Protein AF-A0A3N5PAG7-F1 (afdb_monomer_lite)

pLDDT: mean 78.2, std 16.13, range [35.97, 92.56]

Sequence (103 aa):
MELGILESQIDQLVESLRAFHGFRSIWLGMGAGGAPELWHAEPDDDLEGPGCRLVATLMQPSHEVLTAALLPALPLDGHARSRLAGWNNPDLDGVGLIAACAG

Secondary structure (DSSP, 8-state):
--HHHHHHHHHHHHHHHHT-SSEEEEEEEE-TTS-EEEEEE-TT---TTTT-EEEEEEES--HHHHHHHHTTTS---HHHHHHHHHTT-TT-SSS--------

Foldseek 3Di:
DDLVVVVVLLVVVLVVLQVDQDKKWWKWAQDDPRHIDIDIDPPPDDPVVVVIDTQDTDHSDDSQRSLVSCLVVDPDDPVSSVCSNCVPPPPPPPDDDDDPPDD

Structure (mmCIF, N/CA/C/O backbone):
data_AF-A0A3N5PAG7-F1
#
_entry.id   AF-A0A3N5PAG7-F1
#
loop_
_atom_site.group_PDB
_atom_site.id
_atom_site.type_symbol
_atom_site.label_atom_id
_atom_site.label_alt_id
_atom_site.label_comp_id
_atom_site.label_asym_id
_atom_site.label_entity_id
_atom_site.label_seq_id
_atom_site.pdbx_PDB_ins_code
_atom_site.Cartn_x
_atom_site.Cartn_y
_atom_site.Cartn_z
_atom_site.occupancy
_atom_site.B_iso_or_equiv
_atom_site.auth_seq_id
_atom_site.auth_comp_id
_atom_site.auth_asym_id
_atom_site.auth_atom_id
_atom_site.pdbx_PDB_model_num
ATOM 1 N N . MET A 1 1 ? 7.060 9.216 7.981 1.00 62.47 1 MET A N 1
ATOM 2 C CA . MET A 1 1 ? 5.752 9.201 7.297 1.00 62.47 1 MET A CA 1
ATOM 3 C C . MET A 1 1 ? 4.710 9.654 8.295 1.00 62.47 1 MET A C 1
ATOM 5 O O . MET A 1 1 ? 4.645 9.070 9.369 1.00 62.47 1 MET A O 1
ATOM 9 N N . GLU A 1 2 ? 3.953 10.699 7.979 1.00 73.62 2 GLU A N 1
ATOM 10 C CA . GLU A 1 2 ? 2.809 11.102 8.798 1.00 73.62 2 GLU A CA 1
ATOM 11 C C . GLU A 1 2 ? 1.625 10.191 8.479 1.00 73.62 2 GLU A C 1
ATOM 13 O O . GLU A 1 2 ? 1.303 9.975 7.311 1.00 73.62 2 GLU A O 1
ATOM 18 N N . LEU A 1 3 ? 0.993 9.638 9.513 1.00 75.94 3 LEU A N 1
ATOM 19 C CA . LEU A 1 3 ? -0.082 8.661 9.356 1.00 75.94 3 LEU A CA 1
ATOM 20 C C . LEU A 1 3 ? -1.251 9.214 8.527 1.00 75.94 3 LEU A C 1
ATOM 22 O O . LEU A 1 3 ? -1.755 8.505 7.670 1.00 75.94 3 LEU A O 1
ATOM 26 N N . GLY A 1 4 ? -1.591 10.498 8.683 1.00 78.31 4 GLY A N 1
ATOM 27 C CA . GLY A 1 4 ? -2.658 11.143 7.907 1.00 78.31 4 GLY A CA 1
ATOM 28 C C . GLY A 1 4 ? -2.416 11.175 6.389 1.00 78.31 4 GLY A C 1
ATOM 29 O O . GLY A 1 4 ? -3.367 11.186 5.612 1.00 78.31 4 GLY A O 1
ATOM 30 N N . ILE A 1 5 ? -1.154 11.147 5.942 1.00 81.69 5 ILE A N 1
ATOM 31 C CA . ILE A 1 5 ? -0.823 11.073 4.509 1.00 81.69 5 ILE A CA 1
ATOM 32 C C . ILE A 1 5 ? -1.101 9.667 3.983 1.00 81.69 5 ILE A C 1
ATOM 34 O O . ILE A 1 5 ? -1.689 9.515 2.916 1.00 81.69 5 ILE A O 1
ATOM 38 N N . LEU A 1 6 ? -0.690 8.645 4.737 1.00 82.44 6 LEU A N 1
ATOM 39 C CA . LEU A 1 6 ? -0.972 7.255 4.394 1.00 82.44 6 LEU A CA 1
ATOM 40 C C . LEU A 1 6 ? -2.480 7.000 4.376 1.00 82.44 6 LEU A C 1
ATOM 42 O O . LEU A 1 6 ? -2.972 6.363 3.452 1.00 82.44 6 LEU A O 1
ATOM 46 N N . GLU A 1 7 ? -3.188 7.540 5.366 1.00 85.56 7 GLU A N 1
ATOM 47 C CA . GLU A 1 7 ? -4.641 7.495 5.438 1.00 85.56 7 GLU A CA 1
ATOM 48 C C . GLU A 1 7 ? -5.246 8.062 4.129 1.00 85.56 7 GLU A C 1
ATOM 50 O O . GLU A 1 7 ? -5.877 7.352 3.348 1.00 85.56 7 GLU A O 1
ATOM 55 N N . SER A 1 8 ? -4.895 9.293 3.751 1.00 86.69 8 SER A N 1
ATOM 56 C CA . SER A 1 8 ? -5.386 9.878 2.494 1.00 86.69 8 SER A CA 1
ATOM 57 C C . SER A 1 8 ? -5.010 9.086 1.228 1.00 86.69 8 SER A C 1
ATOM 59 O O . SER A 1 8 ? -5.795 9.051 0.278 1.00 86.69 8 SER A O 1
ATOM 61 N N . GLN A 1 9 ? -3.837 8.444 1.189 1.00 87.88 9 GLN A N 1
ATOM 62 C CA . GLN A 1 9 ? -3.440 7.598 0.057 1.00 87.88 9 GLN A CA 1
ATOM 63 C C . GLN A 1 9 ? -4.317 6.349 -0.059 1.00 87.88 9 GLN A C 1
ATOM 65 O O . GLN A 1 9 ? -4.678 5.969 -1.170 1.00 87.88 9 GLN A O 1
ATOM 70 N N . ILE A 1 10 ? -4.673 5.720 1.063 1.00 88.69 10 ILE A N 1
ATOM 71 C CA . ILE A 1 10 ? -5.536 4.535 1.070 1.00 88.69 10 ILE A CA 1
ATOM 72 C C . ILE A 1 10 ? -6.939 4.911 0.579 1.00 88.69 10 ILE A C 1
ATOM 74 O O . ILE A 1 10 ? -7.461 4.222 -0.296 1.00 88.69 10 ILE A O 1
ATOM 78 N N . ASP A 1 11 ? -7.510 6.024 1.047 1.00 89.31 11 ASP A N 1
ATOM 79 C CA . ASP A 1 11 ? -8.822 6.505 0.584 1.00 89.31 11 ASP A CA 1
ATOM 80 C C . ASP A 1 11 ? -8.841 6.767 -0.928 1.00 89.31 11 ASP A C 1
ATOM 82 O O . ASP A 1 11 ? -9.712 6.274 -1.651 1.00 89.31 11 ASP A O 1
ATOM 86 N N . GLN A 1 12 ? -7.844 7.505 -1.426 1.00 89.81 12 GLN A N 1
ATOM 87 C CA . GLN A 1 12 ? -7.707 7.791 -2.857 1.00 89.81 12 GLN A CA 1
ATOM 88 C C . GLN A 1 12 ? -7.545 6.510 -3.677 1.00 89.81 12 GLN A C 1
ATOM 90 O O . GLN A 1 12 ? -8.106 6.390 -4.767 1.00 89.81 12 GLN A O 1
ATOM 95 N N . LEU A 1 13 ? -6.801 5.541 -3.147 1.00 89.81 13 LEU A N 1
ATOM 96 C CA . LEU A 1 13 ? -6.554 4.274 -3.811 1.00 89.81 13 LEU A CA 1
ATOM 97 C C . LEU A 1 13 ? -7.821 3.414 -3.866 1.00 89.81 13 LEU A C 1
ATOM 99 O O . LEU A 1 13 ? -8.139 2.893 -4.929 1.00 89.81 13 LEU A O 1
ATOM 103 N N . VAL A 1 14 ? -8.591 3.308 -2.779 1.00 90.75 14 VAL A N 1
ATOM 104 C CA . VAL A 1 14 ? -9.892 2.612 -2.788 1.00 90.75 14 VAL A CA 1
ATOM 105 C C . VAL A 1 14 ? -10.830 3.230 -3.818 1.00 90.75 14 VAL A C 1
ATOM 107 O O . VAL A 1 14 ? -11.432 2.502 -4.609 1.00 90.75 14 VAL A O 1
ATOM 110 N N . GLU A 1 15 ? -10.940 4.558 -3.837 1.00 90.12 15 GLU A N 1
ATOM 111 C CA . GLU A 1 15 ? -11.829 5.252 -4.769 1.00 90.12 15 GLU A CA 1
ATOM 112 C C . GLU A 1 15 ? -11.374 5.071 -6.226 1.00 90.12 15 GLU A C 1
ATOM 114 O O . GLU A 1 15 ? -12.188 4.749 -7.090 1.00 90.12 15 GLU A O 1
ATOM 119 N N . SER A 1 16 ? -10.067 5.162 -6.496 1.00 88.62 16 SER A N 1
ATOM 120 C CA . SER A 1 16 ? -9.491 4.874 -7.818 1.00 88.62 16 SER A CA 1
ATOM 121 C C . SER A 1 16 ? -9.775 3.433 -8.259 1.00 88.62 16 SER A C 1
ATOM 123 O O . SER A 1 16 ? -10.208 3.181 -9.386 1.00 88.62 16 SER A O 1
ATOM 125 N N . LEU A 1 17 ? -9.599 2.464 -7.356 1.00 87.38 17 LEU A N 1
ATOM 126 C CA . LEU A 1 17 ? -9.765 1.041 -7.652 1.00 87.38 17 LEU A CA 1
ATOM 127 C C . LEU A 1 17 ? -11.214 0.639 -7.944 1.00 87.38 17 LEU A C 1
ATOM 129 O O . LEU A 1 17 ? -11.431 -0.325 -8.680 1.00 87.38 17 LEU A O 1
ATOM 133 N N . ARG A 1 18 ? -12.205 1.380 -7.436 1.00 87.88 18 ARG A N 1
ATOM 134 C CA . ARG A 1 18 ? -13.627 1.156 -7.756 1.00 87.88 18 ARG A CA 1
ATOM 135 C C . ARG A 1 18 ? -13.950 1.369 -9.231 1.00 87.88 18 ARG A C 1
ATOM 137 O O . ARG A 1 18 ? -14.865 0.727 -9.740 1.00 87.88 18 ARG A O 1
ATOM 144 N N . ALA A 1 19 ? -13.207 2.236 -9.918 1.00 85.31 19 ALA A N 1
ATOM 145 C CA . ALA A 1 19 ? -13.426 2.526 -11.332 1.00 85.31 19 ALA A CA 1
ATOM 146 C C . ALA A 1 19 ? -12.937 1.404 -12.269 1.00 85.31 19 ALA A C 1
ATOM 148 O O . ALA A 1 19 ? -13.269 1.405 -13.454 1.00 85.31 19 ALA A O 1
ATOM 149 N N . PHE A 1 20 ? -12.159 0.440 -11.765 1.00 82.69 20 PHE A N 1
ATOM 150 C CA . PHE A 1 20 ? -11.624 -0.657 -12.568 1.00 82.69 20 PHE A CA 1
ATOM 151 C C . PHE A 1 20 ? -12.471 -1.929 -12.433 1.00 82.69 20 PHE A C 1
ATOM 153 O O . PHE A 1 20 ? -12.926 -2.292 -11.350 1.00 82.69 20 PHE A O 1
ATOM 160 N N . HIS A 1 21 ? -12.651 -2.638 -13.550 1.00 81.69 21 HIS A N 1
ATOM 161 C CA . HIS A 1 21 ? -13.426 -3.886 -13.638 1.00 81.69 21 HIS A CA 1
ATOM 162 C C . HIS A 1 21 ? -12.558 -5.157 -13.579 1.00 81.69 21 HIS A C 1
ATOM 164 O O . HIS A 1 21 ? -13.010 -6.235 -13.957 1.00 81.69 21 HIS A O 1
ATOM 170 N N . GLY A 1 22 ? -11.306 -5.041 -13.133 1.00 86.31 22 GLY A N 1
ATOM 171 C CA . GLY A 1 22 ? -10.348 -6.143 -13.096 1.00 86.31 22 GLY A CA 1
ATOM 172 C C . GLY A 1 22 ? -9.439 -6.089 -11.875 1.00 86.31 22 GLY A C 1
ATOM 173 O O . GLY A 1 22 ? -9.537 -5.186 -11.042 1.00 86.31 22 GLY A O 1
ATOM 174 N N . PHE A 1 23 ? -8.549 -7.073 -11.779 1.00 88.50 23 PHE A N 1
ATOM 175 C CA . PHE A 1 23 ? -7.517 -7.092 -10.752 1.00 88.50 23 PHE A CA 1
ATOM 176 C C . PHE A 1 23 ? -6.529 -5.947 -10.964 1.00 88.50 23 PHE A C 1
ATOM 178 O O . PHE A 1 23 ? -6.153 -5.630 -12.093 1.00 88.50 23 PHE A O 1
ATOM 185 N N . ARG A 1 24 ? -6.090 -5.350 -9.860 1.00 90.69 24 ARG A N 1
ATOM 186 C CA . ARG A 1 24 ? -5.010 -4.370 -9.824 1.00 90.69 24 ARG A CA 1
ATOM 187 C C . ARG A 1 24 ? -3.971 -4.812 -8.809 1.00 90.69 24 ARG A C 1
ATOM 189 O O . ARG A 1 24 ? -4.319 -5.196 -7.690 1.00 90.69 24 ARG A O 1
ATOM 196 N N . SER A 1 25 ? -2.709 -4.757 -9.209 1.00 92.25 25 SER A N 1
ATOM 197 C CA . SER A 1 25 ? -1.583 -4.994 -8.311 1.00 92.25 25 SER A CA 1
ATOM 198 C C . SER A 1 25 ? -1.266 -3.712 -7.560 1.00 92.25 25 SER A C 1
ATOM 200 O O . SER A 1 25 ? -1.164 -2.647 -8.164 1.00 92.25 25 SER A O 1
ATOM 202 N N . ILE A 1 26 ? -1.150 -3.822 -6.243 1.00 92.50 26 ILE A N 1
ATOM 203 C CA . ILE A 1 26 ? -0.833 -2.744 -5.314 1.00 92.50 26 ILE A CA 1
ATOM 204 C C . ILE A 1 26 ? 0.627 -2.875 -4.924 1.00 92.50 26 ILE A C 1
ATOM 206 O O . ILE A 1 26 ? 1.066 -3.934 -4.471 1.00 92.50 26 ILE A O 1
ATOM 210 N N . TRP A 1 27 ? 1.360 -1.783 -5.064 1.00 92.31 27 TRP A N 1
ATOM 211 C CA . TRP A 1 27 ? 2.799 -1.736 -4.889 1.00 92.31 27 TRP A CA 1
ATOM 212 C C . TRP A 1 27 ? 3.170 -0.689 -3.847 1.00 92.31 27 TRP A C 1
ATOM 214 O O . TRP A 1 27 ? 2.605 0.404 -3.817 1.00 92.31 27 TRP A O 1
ATOM 224 N N . LEU A 1 28 ? 4.136 -1.032 -3.000 1.00 90.94 28 LEU A N 1
ATOM 225 C CA . LEU A 1 28 ? 4.718 -0.138 -2.011 1.00 90.94 28 LEU A CA 1
ATOM 226 C C . LEU A 1 28 ? 6.138 0.211 -2.445 1.00 90.94 28 LEU A C 1
ATOM 228 O O . LEU A 1 28 ? 7.029 -0.636 -2.405 1.00 90.94 28 LEU A O 1
ATOM 232 N N . GLY A 1 29 ? 6.334 1.453 -2.863 1.00 89.06 29 GLY A N 1
ATOM 233 C CA . GLY A 1 29 ? 7.633 1.995 -3.238 1.00 89.06 29 GLY A CA 1
ATOM 234 C C . GLY A 1 29 ? 8.168 2.977 -2.207 1.00 89.06 29 GLY A C 1
ATOM 235 O O . GLY A 1 29 ? 7.526 3.278 -1.200 1.00 89.06 29 GLY A O 1
ATOM 236 N N . MET A 1 30 ? 9.352 3.505 -2.499 1.00 85.62 30 MET A N 1
ATOM 237 C CA . MET A 1 30 ? 9.917 4.653 -1.799 1.00 85.62 30 MET A CA 1
ATOM 238 C C . MET A 1 30 ? 9.773 5.880 -2.700 1.00 85.62 30 MET A C 1
ATOM 240 O O . MET A 1 30 ? 10.381 5.939 -3.766 1.00 85.62 30 MET A O 1
ATOM 244 N N . GLY A 1 31 ? 8.965 6.844 -2.272 1.00 80.69 31 GLY A N 1
ATOM 245 C CA . GLY A 1 31 ? 8.739 8.103 -2.970 1.00 80.69 31 GLY A CA 1
ATOM 246 C C . GLY A 1 31 ? 9.846 9.134 -2.742 1.00 80.69 31 GLY A C 1
ATOM 247 O O . GLY A 1 31 ? 10.855 8.900 -2.059 1.00 80.69 31 GLY A O 1
ATOM 248 N N . ALA A 1 32 ? 9.639 10.329 -3.297 1.00 70.69 32 ALA A N 1
ATOM 249 C CA . ALA A 1 32 ? 10.563 11.449 -3.146 1.00 70.69 32 ALA A CA 1
ATOM 250 C C . ALA A 1 32 ? 10.750 11.815 -1.660 1.00 70.69 32 ALA A C 1
ATOM 252 O O . ALA A 1 32 ? 9.792 12.066 -0.933 1.00 70.69 32 ALA A O 1
ATOM 253 N N . GLY A 1 33 ? 12.004 11.833 -1.196 1.00 74.56 33 GLY A N 1
ATOM 254 C CA . GLY A 1 33 ? 12.334 12.101 0.210 1.00 74.56 33 GLY A CA 1
ATOM 255 C C . GLY A 1 33 ? 12.352 10.869 1.122 1.00 74.56 33 GLY A C 1
ATOM 256 O O . GLY A 1 33 ? 12.466 11.025 2.336 1.00 74.56 33 GLY A O 1
ATOM 257 N N . GLY A 1 34 ? 12.272 9.651 0.569 1.00 76.12 34 GLY A N 1
ATOM 258 C CA . GLY A 1 34 ? 12.413 8.411 1.343 1.00 76.12 34 GLY A CA 1
ATOM 259 C C . GLY A 1 34 ? 11.182 8.061 2.185 1.00 76.12 34 GLY A C 1
ATOM 260 O O . GLY A 1 34 ? 11.289 7.302 3.147 1.00 76.12 34 GLY A O 1
ATOM 261 N N . ALA A 1 35 ? 10.016 8.614 1.848 1.00 80.25 35 ALA A N 1
ATOM 262 C CA . ALA A 1 35 ? 8.742 8.206 2.425 1.00 80.25 35 ALA A CA 1
ATOM 263 C C . ALA A 1 35 ? 8.136 7.051 1.607 1.00 80.25 35 ALA A C 1
ATOM 265 O O . ALA A 1 35 ? 8.285 7.052 0.388 1.00 80.25 35 ALA A O 1
ATOM 266 N N . PRO A 1 36 ? 7.449 6.080 2.232 1.00 82.25 36 PRO A N 1
ATOM 267 C CA . PRO A 1 36 ? 6.728 5.062 1.479 1.00 82.25 36 PRO A CA 1
ATOM 268 C C . PRO A 1 36 ? 5.606 5.680 0.627 1.00 82.25 36 PRO A C 1
ATOM 270 O O . PRO A 1 36 ? 4.952 6.633 1.054 1.00 82.25 36 PRO A O 1
ATOM 273 N N . GLU A 1 37 ? 5.378 5.134 -0.562 1.00 87.31 37 GLU A N 1
ATOM 274 C CA . GLU A 1 37 ? 4.368 5.611 -1.512 1.00 87.31 37 GLU A CA 1
ATOM 275 C C . GLU A 1 37 ? 3.612 4.429 -2.124 1.00 87.31 37 GLU A C 1
ATOM 277 O O . GLU A 1 37 ? 4.219 3.408 -2.469 1.00 87.31 37 GLU A O 1
ATOM 282 N N . LEU A 1 38 ? 2.287 4.559 -2.220 1.00 89.12 38 LEU A N 1
ATOM 283 C CA . LEU A 1 38 ? 1.405 3.527 -2.756 1.00 89.12 38 LEU A CA 1
ATOM 284 C C . LEU A 1 38 ? 1.108 3.750 -4.234 1.00 89.12 38 LEU A C 1
ATOM 286 O O . LEU A 1 38 ? 0.709 4.835 -4.646 1.00 89.12 38 LEU A O 1
ATOM 290 N N . TRP A 1 39 ? 1.226 2.675 -5.004 1.00 88.69 39 TRP A N 1
ATOM 291 C CA . TRP A 1 39 ? 0.970 2.656 -6.438 1.00 88.69 39 TRP A CA 1
ATOM 292 C C . TRP A 1 39 ? 0.026 1.511 -6.793 1.00 88.69 39 TRP A C 1
ATOM 294 O O . TRP A 1 39 ? -0.013 0.489 -6.104 1.00 88.69 39 TRP A O 1
ATOM 304 N N . HIS A 1 40 ? -0.709 1.656 -7.895 1.00 90.56 40 HIS A N 1
ATOM 305 C CA . HIS A 1 40 ? -1.440 0.551 -8.503 1.00 90.56 40 HIS A CA 1
ATOM 306 C C . HIS A 1 40 ? -1.117 0.421 -9.987 1.00 90.56 40 HIS A C 1
ATOM 308 O O . HIS A 1 40 ? -0.972 1.422 -10.686 1.00 90.56 40 HIS A O 1
ATOM 314 N N . ALA A 1 41 ? -1.056 -0.815 -10.466 1.00 90.38 41 ALA A N 1
ATOM 315 C CA . ALA A 1 41 ? -0.745 -1.140 -11.853 1.00 90.38 41 ALA A CA 1
ATOM 316 C C . ALA A 1 41 ? -1.563 -2.348 -12.334 1.00 90.38 41 ALA A C 1
ATOM 318 O O . ALA A 1 41 ? -2.308 -2.962 -11.552 1.00 90.38 41 ALA A O 1
ATOM 319 N N . GLU A 1 42 ? -1.461 -2.678 -13.622 1.00 88.94 42 GLU A N 1
ATOM 320 C CA . GLU A 1 42 ? -1.987 -3.945 -14.127 1.00 88.94 42 GLU A CA 1
ATOM 321 C C . GLU A 1 42 ? -1.224 -5.122 -13.518 1.00 88.94 42 GLU A C 1
ATOM 323 O O . GLU A 1 42 ? -0.073 -4.979 -13.118 1.00 88.94 42 GLU A O 1
ATOM 328 N N . PRO A 1 43 ? -1.865 -6.291 -13.368 1.00 85.75 43 PRO A N 1
ATOM 329 C CA . PRO A 1 43 ? -1.200 -7.454 -12.795 1.00 85.75 43 PRO A CA 1
ATOM 330 C C . PRO A 1 43 ? -0.012 -7.944 -13.629 1.00 85.75 43 PRO A C 1
ATOM 332 O O . PRO A 1 43 ? 0.891 -8.550 -13.063 1.00 85.75 43 PRO A O 1
ATOM 335 N N . ASP A 1 44 ? -0.004 -7.653 -14.931 1.00 85.50 44 ASP A N 1
ATOM 336 C CA . ASP A 1 44 ? 1.104 -7.961 -15.839 1.00 85.50 44 ASP A CA 1
ATOM 337 C C . ASP A 1 44 ? 2.227 -6.902 -15.803 1.00 85.50 44 ASP A C 1
ATOM 339 O O . ASP A 1 44 ? 3.306 -7.138 -16.348 1.00 85.50 44 ASP A O 1
ATOM 343 N N . ASP A 1 45 ? 1.999 -5.751 -15.155 1.00 84.25 45 ASP A N 1
ATOM 344 C CA . ASP A 1 45 ? 3.025 -4.727 -14.964 1.00 84.25 45 ASP A CA 1
ATOM 345 C C . ASP A 1 45 ? 3.950 -5.118 -13.805 1.00 84.25 45 ASP A C 1
ATOM 347 O O . ASP A 1 45 ? 3.508 -5.325 -12.672 1.00 84.25 45 ASP A O 1
ATOM 351 N N . ASP A 1 46 ? 5.255 -5.152 -14.072 1.00 79.38 46 ASP A N 1
ATOM 352 C CA . ASP A 1 46 ? 6.281 -5.418 -13.066 1.00 79.38 46 ASP A CA 1
ATOM 353 C C . ASP A 1 46 ? 6.918 -4.109 -12.570 1.00 79.38 46 ASP A C 1
ATOM 355 O O . ASP A 1 46 ? 7.601 -3.399 -13.318 1.00 79.38 46 ASP A O 1
ATOM 359 N N . LEU A 1 47 ? 6.700 -3.798 -11.287 1.00 80.00 47 LEU A N 1
ATOM 360 C CA . LEU A 1 47 ? 7.319 -2.669 -10.589 1.00 80.00 47 LEU A CA 1
ATOM 361 C C . LEU A 1 47 ? 8.373 -3.111 -9.552 1.00 80.00 47 LEU A C 1
ATOM 363 O O . LEU A 1 47 ? 8.836 -2.279 -8.769 1.00 80.00 47 LEU A O 1
ATOM 367 N N . GLU A 1 48 ? 8.825 -4.368 -9.547 1.00 76.12 48 GLU A N 1
ATOM 368 C CA . GLU A 1 48 ? 9.930 -4.804 -8.675 1.00 76.12 48 GLU A CA 1
ATOM 369 C C . GLU A 1 48 ? 11.258 -4.133 -9.061 1.00 76.12 48 GLU A C 1
ATOM 371 O O . GLU A 1 48 ? 12.036 -3.721 -8.197 1.00 76.12 48 GLU A O 1
ATOM 376 N N . GLY A 1 49 ? 11.494 -3.936 -10.363 1.00 68.44 49 GLY A N 1
ATOM 377 C CA . GLY A 1 49 ? 12.683 -3.267 -10.909 1.00 68.44 49 GLY A CA 1
ATOM 378 C C . GLY A 1 49 ? 12.992 -1.871 -10.329 1.00 68.44 49 GLY A C 1
ATOM 379 O O . GLY A 1 49 ? 14.1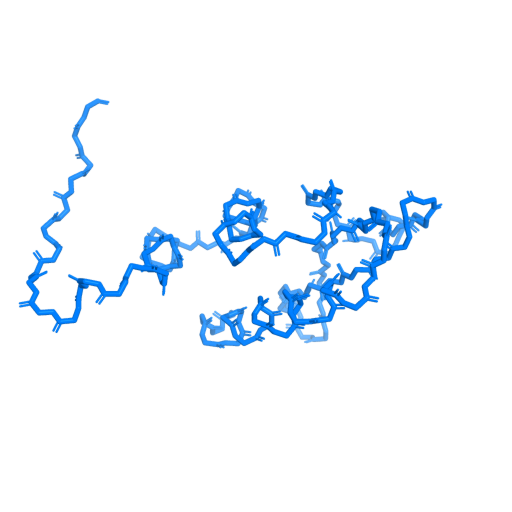46 -1.616 -9.979 1.00 68.44 49 GLY A O 1
ATOM 380 N N . PRO A 1 50 ? 12.015 -0.954 -10.184 1.00 70.00 50 PRO A N 1
ATOM 381 C CA . PRO A 1 50 ? 12.211 0.352 -9.543 1.00 70.00 50 PRO A CA 1
ATOM 382 C C . PRO A 1 50 ? 12.316 0.316 -8.005 1.00 70.00 50 PRO A C 1
ATOM 384 O O . PRO A 1 50 ? 12.321 1.373 -7.375 1.00 70.00 50 PRO A O 1
ATOM 387 N N . GLY A 1 51 ? 12.413 -0.862 -7.380 1.00 81.44 51 GLY A N 1
ATOM 388 C CA . GLY A 1 51 ? 12.512 -0.995 -5.924 1.00 81.44 51 GLY A CA 1
ATOM 389 C C . GLY A 1 51 ? 11.168 -0.891 -5.205 1.00 81.44 51 GLY A C 1
ATOM 390 O O . GLY A 1 51 ? 11.140 -0.613 -4.004 1.00 81.44 51 GLY A O 1
ATOM 391 N N . CYS A 1 52 ? 10.059 -1.104 -5.919 1.00 86.25 52 CYS A N 1
ATOM 392 C CA . CYS A 1 52 ? 8.755 -1.268 -5.290 1.00 86.25 52 CYS A CA 1
ATOM 393 C C . CYS A 1 52 ? 8.552 -2.728 -4.881 1.00 86.25 52 CYS A C 1
ATOM 395 O O . CYS A 1 52 ? 9.054 -3.657 -5.506 1.00 86.25 52 CYS A O 1
ATOM 397 N N . ARG A 1 53 ? 7.791 -2.936 -3.813 1.00 89.12 53 ARG A N 1
ATOM 398 C CA . ARG A 1 53 ? 7.412 -4.255 -3.316 1.00 89.12 53 ARG A CA 1
ATOM 399 C C . ARG A 1 53 ? 5.943 -4.503 -3.616 1.00 89.12 53 ARG A C 1
ATOM 401 O O . ARG A 1 53 ? 5.103 -3.686 -3.238 1.00 89.12 53 ARG A O 1
ATOM 408 N N . LEU A 1 54 ? 5.625 -5.645 -4.220 1.00 90.38 54 LEU A N 1
ATOM 409 C CA . LEU A 1 54 ? 4.238 -6.073 -4.379 1.00 90.38 54 LEU A CA 1
ATOM 410 C C . LEU A 1 54 ? 3.606 -6.309 -2.999 1.00 90.38 54 LEU A C 1
ATOM 412 O O . LEU A 1 54 ? 4.133 -7.062 -2.176 1.00 90.38 54 LEU A O 1
ATOM 416 N N . VAL A 1 55 ? 2.479 -5.650 -2.745 1.00 91.69 55 VAL A N 1
ATOM 417 C CA . VAL A 1 55 ? 1.699 -5.785 -1.509 1.00 91.69 55 VAL A CA 1
ATOM 418 C C . VAL A 1 55 ? 0.618 -6.840 -1.696 1.00 91.69 55 VAL A C 1
ATOM 420 O O . VAL A 1 55 ? 0.528 -7.788 -0.919 1.00 91.69 55 VAL A O 1
ATOM 423 N N . ALA A 1 56 ? -0.221 -6.655 -2.713 1.00 91.50 56 ALA A N 1
ATOM 424 C CA . ALA A 1 56 ? -1.366 -7.510 -2.995 1.00 91.50 56 ALA A CA 1
ATOM 425 C C . ALA A 1 56 ? -1.880 -7.266 -4.415 1.00 91.50 56 ALA A C 1
ATOM 427 O O . ALA A 1 56 ? -1.701 -6.181 -4.959 1.00 91.50 56 ALA A O 1
ATOM 428 N N . THR A 1 57 ? -2.600 -8.232 -4.975 1.00 92.56 57 THR A N 1
ATOM 429 C CA . THR A 1 57 ? -3.358 -8.065 -6.219 1.00 92.56 57 THR A CA 1
ATOM 430 C C . THR A 1 57 ? -4.832 -8.233 -5.880 1.00 92.56 57 THR A C 1
ATOM 432 O O . THR A 1 57 ? -5.258 -9.309 -5.463 1.00 92.56 57 THR A O 1
ATOM 435 N N . LEU A 1 58 ? -5.604 -7.152 -5.986 1.00 90.56 58 LEU A N 1
ATOM 436 C CA . LEU A 1 58 ? -6.968 -7.062 -5.461 1.00 90.56 58 LEU A CA 1
ATOM 437 C C . LEU A 1 58 ? -7.939 -6.608 -6.553 1.00 90.56 58 LEU A C 1
ATOM 439 O O . LEU A 1 58 ? -7.573 -5.860 -7.457 1.00 90.56 58 LEU A O 1
ATOM 443 N N . MET A 1 59 ? -9.193 -7.041 -6.453 1.00 90.38 59 MET A N 1
ATOM 444 C CA . MET A 1 59 ? -10.279 -6.586 -7.320 1.00 90.38 59 MET A CA 1
ATOM 445 C C . MET A 1 59 ? -11.240 -5.745 -6.485 1.00 90.38 59 MET A C 1
ATOM 447 O O . MET A 1 59 ? -11.872 -6.279 -5.577 1.00 90.38 59 MET A O 1
ATOM 451 N N . GLN A 1 60 ? -11.322 -4.445 -6.783 1.00 89.62 60 GLN A N 1
ATOM 452 C CA . GLN A 1 60 ? -12.223 -3.496 -6.111 1.00 89.62 60 GLN A CA 1
ATOM 453 C C . GLN A 1 60 ? -12.207 -3.621 -4.568 1.00 89.62 60 GLN A C 1
ATOM 455 O O . GLN A 1 60 ? -13.258 -3.831 -3.955 1.00 89.62 60 GLN A O 1
ATOM 460 N N . PRO A 1 61 ? -11.027 -3.560 -3.915 1.00 89.00 61 PRO A N 1
ATOM 461 C CA . PRO A 1 61 ? -10.941 -3.791 -2.481 1.00 89.00 61 PRO A CA 1
ATOM 462 C C . PRO A 1 61 ? -11.700 -2.724 -1.692 1.00 89.00 61 PRO A C 1
ATOM 464 O O . PRO A 1 61 ? -11.717 -1.546 -2.052 1.00 89.00 61 PRO A O 1
ATOM 467 N N . SER A 1 62 ? -12.290 -3.140 -0.572 1.00 88.44 62 SER A N 1
ATOM 468 C CA . SER A 1 62 ? -12.762 -2.200 0.438 1.00 88.44 62 SER A CA 1
ATOM 469 C C . SER A 1 62 ? -11.584 -1.585 1.195 1.00 88.44 62 SER A C 1
ATOM 471 O O . SER A 1 62 ? -10.451 -2.074 1.145 1.00 88.44 62 SER A O 1
ATOM 473 N N . HIS A 1 63 ? -11.882 -0.532 1.950 1.00 88.31 63 HIS A N 1
ATOM 474 C CA . HIS A 1 63 ? -10.918 0.143 2.810 1.00 88.31 63 HIS A CA 1
ATOM 475 C C . HIS A 1 63 ? -10.257 -0.807 3.822 1.00 88.31 63 HIS A C 1
ATOM 477 O O . HIS A 1 63 ? -9.036 -0.821 3.966 1.00 88.31 63 HIS A O 1
ATOM 483 N N . GLU A 1 64 ? -11.048 -1.682 4.445 1.00 87.75 64 GLU A N 1
ATOM 484 C CA . GLU A 1 64 ? -10.567 -2.717 5.368 1.00 87.75 64 GLU A CA 1
ATOM 485 C C . GLU A 1 64 ? -9.625 -3.711 4.692 1.00 87.75 64 GLU A C 1
ATOM 487 O O . GLU A 1 64 ? -8.561 -4.013 5.229 1.00 87.75 64 GLU A O 1
ATOM 492 N N . VAL A 1 65 ? -9.991 -4.199 3.502 1.00 88.81 65 VAL A N 1
ATOM 493 C CA . VAL A 1 65 ? -9.192 -5.191 2.770 1.00 88.81 65 VAL A CA 1
ATOM 494 C C . VAL A 1 65 ? -7.847 -4.598 2.359 1.00 88.81 65 VAL A C 1
ATOM 496 O O . VAL A 1 65 ? -6.809 -5.233 2.553 1.00 88.81 65 VAL A O 1
ATOM 499 N N . LEU A 1 66 ? -7.848 -3.372 1.830 1.00 88.69 66 LEU A N 1
ATOM 500 C CA . LEU A 1 66 ? -6.621 -2.690 1.427 1.00 88.69 66 LEU A CA 1
ATOM 501 C C . LEU A 1 66 ? -5.736 -2.364 2.638 1.00 88.69 66 LEU A C 1
ATOM 503 O O . LEU A 1 66 ? -4.536 -2.628 2.611 1.00 88.69 66 LEU A O 1
ATOM 507 N N . THR A 1 67 ? -6.325 -1.865 3.726 1.00 89.62 67 THR A N 1
ATOM 508 C CA . THR A 1 67 ? -5.595 -1.571 4.966 1.00 89.62 67 THR A CA 1
ATOM 509 C C . THR A 1 67 ? -4.961 -2.833 5.548 1.00 89.62 67 THR A C 1
ATOM 511 O O . THR A 1 67 ? -3.771 -2.836 5.864 1.00 89.62 67 THR A O 1
ATOM 514 N N . ALA A 1 68 ? -5.711 -3.936 5.623 1.00 88.25 68 ALA A N 1
ATOM 515 C CA . ALA A 1 68 ? -5.205 -5.218 6.106 1.00 88.25 68 ALA A CA 1
ATOM 516 C C . ALA A 1 68 ? -4.032 -5.743 5.262 1.00 88.25 68 ALA A C 1
ATOM 518 O O . ALA A 1 68 ? -3.058 -6.253 5.819 1.00 88.25 68 ALA A O 1
ATOM 519 N N . ALA A 1 69 ? -4.090 -5.570 3.938 1.00 89.44 69 ALA A N 1
ATOM 520 C CA . ALA A 1 69 ? -2.999 -5.936 3.037 1.00 89.44 69 ALA A CA 1
ATOM 521 C C . ALA A 1 69 ? -1.740 -5.070 3.241 1.00 89.44 69 ALA A C 1
ATOM 523 O O . ALA A 1 69 ? -0.620 -5.561 3.103 1.00 89.44 69 ALA A O 1
ATOM 524 N N . LEU A 1 70 ? -1.906 -3.797 3.611 1.00 88.50 70 LEU A N 1
ATOM 525 C CA . LEU A 1 70 ? -0.815 -2.833 3.781 1.00 88.50 70 LEU A CA 1
ATOM 526 C C . LEU A 1 70 ? -0.102 -2.917 5.137 1.00 88.50 70 LEU A C 1
ATOM 528 O O . LEU A 1 70 ? 1.113 -2.715 5.202 1.00 88.50 70 LEU A O 1
ATOM 532 N N . LEU A 1 71 ? -0.818 -3.244 6.218 1.00 87.88 71 LEU A N 1
ATOM 533 C CA . LEU A 1 71 ? -0.268 -3.355 7.580 1.00 87.88 71 LEU A CA 1
ATOM 534 C C . LEU A 1 71 ? 1.039 -4.174 7.704 1.00 87.88 71 LEU A C 1
ATOM 536 O O . LEU A 1 71 ? 1.931 -3.727 8.439 1.00 87.88 71 LEU A O 1
ATOM 540 N N . PRO A 1 72 ? 1.195 -5.345 7.048 1.00 86.19 72 PRO A N 1
ATOM 541 C CA . PRO A 1 72 ? 2.437 -6.118 7.111 1.00 86.19 72 PRO A CA 1
ATOM 542 C C . PRO A 1 72 ? 3.556 -5.570 6.211 1.00 86.19 72 PRO A C 1
ATOM 544 O O . PRO A 1 72 ? 4.723 -5.896 6.427 1.00 86.19 72 PRO A O 1
ATOM 547 N N . ALA A 1 73 ? 3.227 -4.768 5.195 1.00 86.00 73 ALA A N 1
ATOM 548 C CA . ALA A 1 73 ? 4.197 -4.227 4.244 1.00 86.00 73 ALA A CA 1
ATOM 549 C C . ALA A 1 73 ?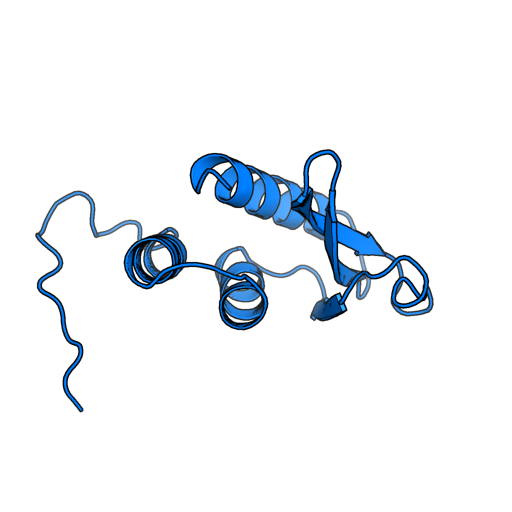 4.807 -2.898 4.715 1.00 86.00 73 ALA A C 1
ATOM 551 O O . ALA A 1 73 ? 5.951 -2.593 4.376 1.00 86.00 73 ALA A O 1
ATOM 552 N N . LEU A 1 74 ? 4.064 -2.121 5.506 1.00 84.38 74 LEU A N 1
ATOM 553 C CA . LEU A 1 74 ? 4.476 -0.791 5.932 1.00 84.38 74 LEU A CA 1
ATOM 554 C C . LEU A 1 74 ? 5.408 -0.817 7.159 1.00 84.38 74 LEU A C 1
ATOM 556 O O . LEU A 1 74 ? 5.135 -1.520 8.142 1.00 84.38 74 LEU A O 1
ATOM 560 N N . PRO A 1 75 ? 6.459 0.024 7.176 1.00 80.44 75 PRO A N 1
ATOM 561 C CA . PRO A 1 75 ? 7.360 0.179 8.316 1.00 80.44 75 PRO A CA 1
ATOM 562 C C . PRO A 1 75 ? 6.739 1.070 9.411 1.00 80.44 75 PRO A C 1
ATOM 564 O O . PRO A 1 75 ? 7.297 2.096 9.791 1.00 80.44 75 PRO A O 1
ATOM 567 N N . LEU A 1 76 ? 5.552 0.700 9.902 1.00 80.50 76 LEU A N 1
ATOM 568 C CA . LEU A 1 76 ? 4.859 1.408 10.982 1.00 80.50 76 LEU A CA 1
ATOM 569 C C . LEU A 1 76 ? 5.343 0.934 12.356 1.00 80.50 76 LEU A C 1
ATOM 571 O O . LEU A 1 76 ? 5.560 -0.266 12.581 1.00 80.50 76 LEU A O 1
ATOM 575 N N . ASP A 1 77 ? 5.438 1.874 13.296 1.00 82.69 77 ASP A N 1
ATOM 576 C CA . ASP A 1 77 ? 5.569 1.558 14.717 1.00 82.69 77 ASP A CA 1
ATOM 577 C C . ASP A 1 77 ? 4.263 0.960 15.285 1.00 82.69 77 ASP A C 1
ATOM 579 O O . ASP A 1 77 ? 3.229 0.896 14.614 1.00 82.69 77 ASP A O 1
ATOM 583 N N . GLY A 1 78 ? 4.308 0.468 16.527 1.00 78.50 78 GLY A N 1
ATOM 584 C CA . GLY A 1 78 ? 3.158 -0.191 17.156 1.00 78.50 78 GLY A CA 1
ATOM 585 C C . GLY A 1 78 ? 1.929 0.712 17.317 1.00 78.50 78 GLY A C 1
ATOM 586 O O . GLY A 1 78 ? 0.803 0.228 17.206 1.00 78.50 78 GLY A O 1
ATOM 587 N N . HIS A 1 79 ? 2.124 2.016 17.526 1.00 79.69 79 HIS A N 1
ATOM 588 C CA . HIS A 1 79 ? 1.031 2.968 17.714 1.00 79.69 79 HIS A CA 1
ATOM 589 C C . HIS A 1 79 ? 0.363 3.309 16.377 1.00 79.69 79 HIS A C 1
ATOM 591 O O . HIS A 1 79 ? -0.854 3.194 16.242 1.00 79.69 79 HIS A O 1
ATOM 597 N N . ALA A 1 80 ? 1.160 3.648 15.363 1.00 79.69 80 ALA A N 1
ATOM 598 C CA . ALA A 1 80 ? 0.692 3.920 14.010 1.00 79.69 80 ALA A CA 1
ATOM 599 C C . ALA A 1 80 ? -0.001 2.697 13.395 1.00 79.69 80 ALA A C 1
ATOM 601 O O . ALA A 1 80 ? -1.066 2.834 12.797 1.00 79.69 80 ALA A O 1
ATOM 602 N N . ARG A 1 81 ? 0.547 1.492 13.610 1.00 82.38 81 ARG A N 1
ATOM 603 C CA . ARG A 1 81 ? -0.078 0.235 13.172 1.00 82.38 81 ARG A CA 1
ATOM 604 C C . ARG A 1 81 ? -1.436 0.011 13.841 1.00 82.38 81 ARG A C 1
ATOM 606 O O . ARG A 1 81 ? -2.393 -0.324 13.152 1.00 82.38 81 ARG A O 1
ATOM 613 N N . SER A 1 82 ? -1.529 0.219 15.157 1.00 80.50 82 SER A N 1
ATOM 614 C CA . SER A 1 82 ? -2.784 0.036 15.906 1.00 80.50 82 SER A CA 1
ATOM 615 C C . SER A 1 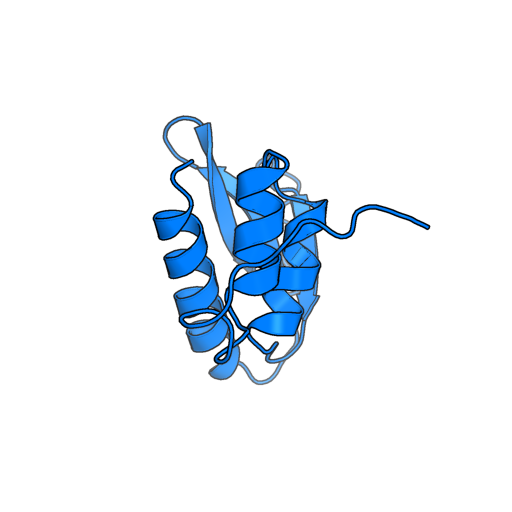82 ? -3.853 1.042 15.488 1.00 80.50 82 SER A C 1
ATOM 617 O O . SER A 1 82 ? -5.014 0.676 15.325 1.00 80.50 82 SER A O 1
ATOM 619 N N . ARG A 1 83 ? -3.461 2.300 15.260 1.00 82.31 83 ARG A N 1
ATOM 620 C CA . ARG A 1 83 ? -4.379 3.333 14.781 1.00 82.31 83 ARG A CA 1
ATOM 621 C C . ARG A 1 83 ? -4.884 3.036 13.373 1.00 82.31 83 ARG A C 1
ATOM 623 O O . ARG A 1 83 ? -6.087 3.084 13.164 1.00 82.31 83 ARG A O 1
ATOM 630 N N . LEU A 1 84 ? -3.995 2.680 12.444 1.00 81.00 84 LEU A N 1
ATOM 631 C CA . LEU A 1 84 ? -4.392 2.350 11.075 1.00 81.00 84 LEU A CA 1
ATOM 632 C C . LEU A 1 84 ? -5.316 1.124 11.035 1.00 81.00 84 LEU A C 1
ATOM 634 O O . LEU A 1 84 ? -6.301 1.120 10.309 1.00 81.00 84 LEU A O 1
ATOM 638 N N . ALA A 1 85 ? -5.047 0.112 11.865 1.00 80.31 85 ALA A N 1
ATOM 639 C CA . ALA A 1 85 ? -5.923 -1.050 12.000 1.00 80.31 85 ALA A CA 1
ATOM 640 C C . ALA A 1 85 ? -7.322 -0.694 12.544 1.00 80.31 85 ALA A C 1
ATOM 642 O O . ALA A 1 85 ? -8.293 -1.364 12.205 1.00 80.31 85 ALA A O 1
ATOM 643 N N . GLY A 1 86 ? -7.435 0.351 13.372 1.00 74.94 86 GLY A N 1
ATOM 644 C CA . GLY A 1 86 ? -8.700 0.831 13.943 1.00 74.94 86 GLY A CA 1
ATOM 645 C C . GLY A 1 86 ? -9.394 1.941 13.147 1.00 74.94 86 GLY A C 1
ATOM 646 O O . GLY A 1 86 ? -10.493 2.346 13.514 1.00 74.94 86 GLY A O 1
ATOM 647 N N . TRP A 1 87 ? -8.781 2.435 12.071 1.00 67.44 87 TRP A N 1
ATOM 648 C CA . TRP A 1 87 ? -9.214 3.633 11.344 1.00 67.44 87 TRP A CA 1
ATOM 649 C C . TRP A 1 87 ? -10.582 3.483 10.653 1.00 67.44 87 TRP A C 1
ATOM 651 O O . TRP A 1 87 ? -11.255 4.475 10.397 1.00 67.44 87 TRP A O 1
ATOM 661 N N . ASN A 1 88 ? -11.053 2.250 10.449 1.00 57.75 88 ASN A N 1
ATOM 662 C CA . ASN A 1 88 ? -12.380 1.976 9.895 1.00 57.75 88 ASN A CA 1
ATOM 663 C C . ASN A 1 88 ? -13.407 1.488 10.927 1.00 57.75 88 ASN A C 1
ATOM 665 O O . ASN A 1 88 ? -14.445 0.961 10.539 1.00 57.75 88 ASN A O 1
ATOM 669 N N . ASN A 1 89 ? -13.140 1.641 12.228 1.00 46.81 89 ASN A N 1
ATOM 670 C CA . ASN A 1 89 ? -14.131 1.367 13.264 1.00 46.81 89 ASN A CA 1
ATOM 671 C C . ASN A 1 89 ? -14.924 2.660 13.532 1.00 46.81 89 ASN A C 1
ATOM 673 O O . ASN A 1 89 ? -14.409 3.535 14.230 1.00 46.81 89 ASN A O 1
ATOM 677 N N . PRO A 1 90 ? -16.170 2.813 13.043 1.00 43.94 90 PRO A N 1
ATOM 678 C CA . PRO A 1 90 ? -16.991 3.994 13.335 1.00 43.94 90 PRO A CA 1
ATOM 679 C C . PRO A 1 90 ? -17.394 4.135 14.822 1.00 43.94 90 PRO A C 1
ATOM 681 O O . PRO A 1 90 ? -18.188 5.009 15.148 1.00 43.94 90 PRO A O 1
ATOM 684 N N . ASP A 1 91 ? -16.857 3.308 15.729 1.00 42.22 91 ASP A N 1
ATOM 685 C CA . ASP A 1 91 ? -17.344 3.131 17.106 1.00 42.22 91 ASP A CA 1
ATOM 686 C C . ASP A 1 91 ? -16.281 3.376 18.202 1.00 42.22 91 ASP A C 1
ATOM 688 O O . ASP A 1 91 ? -16.447 2.952 19.341 1.00 42.22 91 ASP A O 1
ATOM 692 N N . LEU A 1 92 ?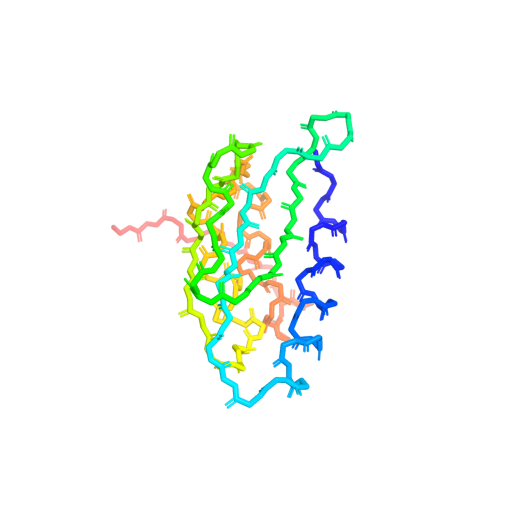 -15.159 4.046 17.902 1.00 48.66 92 LEU A N 1
ATOM 693 C CA . LEU A 1 92 ? -14.095 4.292 18.900 1.00 48.66 92 LEU A CA 1
ATOM 694 C C . LEU A 1 92 ? -13.793 5.769 19.193 1.00 48.66 92 LEU A C 1
ATOM 696 O O . LEU A 1 92 ? -12.829 6.062 19.895 1.00 48.66 92 LEU A O 1
ATOM 700 N N . ASP A 1 93 ? -14.651 6.697 18.766 1.00 43.56 93 ASP A N 1
ATOM 701 C CA . ASP A 1 93 ? -14.571 8.110 19.186 1.00 43.56 93 ASP A CA 1
ATOM 702 C C . ASP A 1 93 ? -15.170 8.362 20.592 1.00 43.56 93 ASP A C 1
ATOM 7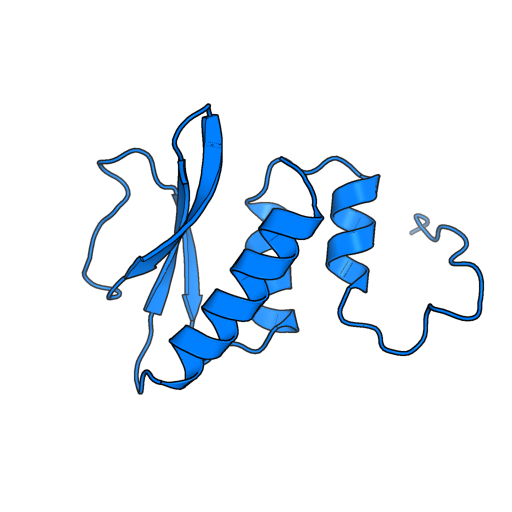04 O O . ASP A 1 93 ? -15.225 9.494 21.066 1.00 43.56 93 ASP A O 1
ATOM 708 N N . GLY A 1 94 ? -15.625 7.312 21.296 1.00 41.69 94 GLY A N 1
ATOM 709 C CA . GLY A 1 94 ? -16.375 7.462 22.553 1.00 41.69 94 GLY A CA 1
ATOM 710 C C . GLY A 1 94 ? -15.946 6.610 23.748 1.00 41.69 94 GLY A C 1
ATOM 711 O O . GLY A 1 94 ? -16.342 6.931 24.868 1.00 41.69 94 GLY A O 1
ATOM 712 N N . VAL A 1 95 ? -15.156 5.545 23.581 1.00 40.09 95 VAL A N 1
ATOM 713 C CA . VAL A 1 95 ? -14.777 4.677 24.711 1.00 40.09 95 VAL A CA 1
ATOM 714 C C . VAL A 1 95 ? -13.330 4.230 24.563 1.00 40.09 95 VAL A C 1
ATOM 716 O O . VAL A 1 95 ? -12.952 3.616 23.571 1.00 40.09 95 VAL A O 1
ATOM 719 N N . GLY A 1 96 ? -12.519 4.571 25.568 1.00 46.50 96 GLY A N 1
ATOM 720 C CA . GLY A 1 96 ? -11.085 4.316 25.605 1.00 46.50 96 GLY A CA 1
ATOM 721 C C . GLY A 1 96 ? -10.723 2.883 25.225 1.00 46.50 96 GLY A C 1
ATOM 722 O O . GLY A 1 96 ? -11.134 1.926 25.881 1.00 46.50 96 GLY A O 1
ATOM 723 N N . LEU A 1 97 ? -9.903 2.752 24.183 1.00 41.38 97 LEU A N 1
ATOM 724 C CA . LEU A 1 97 ? -9.304 1.484 23.807 1.00 41.38 97 LEU A CA 1
ATOM 725 C C . LEU A 1 97 ? -8.185 1.165 24.805 1.00 41.38 97 LEU A C 1
ATOM 727 O O . LEU A 1 97 ? -7.038 1.591 24.664 1.00 41.38 97 LEU A O 1
ATOM 731 N N . ILE A 1 98 ? -8.545 0.434 25.857 1.00 43.69 98 ILE A N 1
ATOM 732 C CA . ILE A 1 98 ? -7.577 -0.267 26.692 1.00 43.69 98 ILE A CA 1
ATOM 733 C C . ILE A 1 98 ? -6.944 -1.340 25.808 1.00 43.69 98 ILE A C 1
ATOM 735 O O . ILE A 1 98 ? -7.635 -2.162 25.209 1.00 43.69 98 ILE A O 1
ATOM 739 N N . ALA A 1 99 ? -5.618 -1.291 25.726 1.00 49.19 99 ALA A N 1
ATOM 740 C CA . ALA A 1 99 ? -4.780 -2.303 25.115 1.00 49.19 99 ALA A CA 1
ATOM 741 C C . ALA A 1 99 ? -5.239 -3.722 25.490 1.00 49.19 99 ALA A C 1
ATOM 743 O 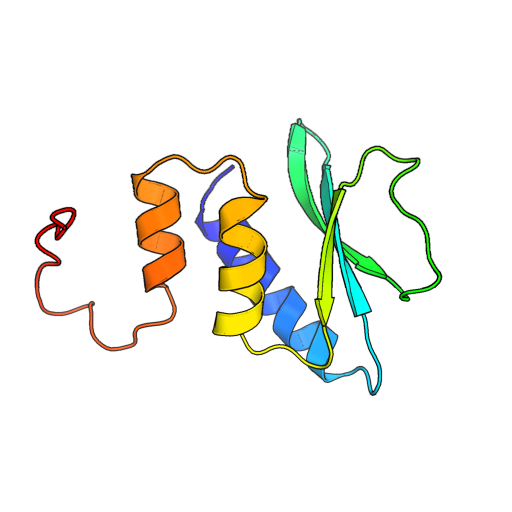O . ALA A 1 99 ? -5.289 -4.076 26.667 1.00 49.19 99 ALA A O 1
ATOM 744 N N . ALA A 1 100 ? -5.494 -4.549 24.481 1.00 39.84 100 ALA A N 1
ATOM 745 C CA . ALA A 1 100 ? -5.600 -5.992 24.633 1.00 39.84 100 ALA A CA 1
ATOM 746 C C . ALA A 1 100 ? -4.577 -6.665 23.710 1.00 39.84 100 ALA A C 1
ATOM 748 O O . ALA A 1 100 ? -4.917 -7.332 22.741 1.00 39.84 100 ALA A O 1
ATOM 749 N N . CYS A 1 101 ? -3.297 -6.469 24.029 1.00 37.16 101 CYS A N 1
ATOM 750 C CA . CYS A 1 101 ? -2.273 -7.456 23.707 1.00 37.16 101 CYS A CA 1
ATOM 751 C C . CYS A 1 101 ? -2.204 -8.429 24.892 1.00 37.16 101 CYS A C 1
ATOM 753 O O . CYS A 1 101 ? -1.466 -8.180 25.843 1.00 37.16 101 CYS A O 1
ATOM 755 N N . ALA A 1 102 ? -3.006 -9.494 24.869 1.00 36.75 102 ALA A N 1
ATOM 756 C CA . ALA A 1 102 ? -2.834 -10.662 25.735 1.00 36.75 102 ALA A CA 1
ATOM 757 C C . ALA A 1 102 ? -3.522 -11.879 25.098 1.00 36.75 102 ALA A C 1
ATOM 759 O O . ALA A 1 102 ? -4.739 -11.867 24.913 1.00 36.75 102 ALA A O 1
ATOM 760 N N . GLY A 1 103 ? -2.733 -12.906 24.773 1.00 35.97 103 GLY A N 1
ATOM 761 C CA . GLY A 1 103 ? -3.178 -14.188 24.227 1.00 35.97 103 GLY A CA 1
ATOM 762 C C . GLY A 1 103 ? -2.053 -14.901 23.504 1.00 35.97 103 GLY A C 1
ATOM 763 O O . GLY A 1 103 ? -2.037 -14.809 22.261 1.00 35.97 103 GLY A O 1
#

Radius of gyration: 14.75 Å; chains: 1; bounding box: 30×26×42 Å